Protein AF-A0A9D4NAF1-F1 (afdb_monomer)

Radius of gyration: 13.21 Å; Cα contacts (8 Å, |Δi|>4): 45; chains: 1; bounding box: 26×25×36 Å

Mean predicted aligned error: 5.91 Å

Sequence (59 aa):
MKITKEVVESMQIERVHRSPGHPTPGKTRSIVAKFAFFKDREAVRRQRMELKGTNFNVF

Nearest PDB structures (foldseek):
  3p6y-assembly4_P  TM=5.456E-01  e=8.117E+00  Homo sapiens

Solvent-accessible surface area (backbone atoms only — not comparable to full-atom values): 4007 Å² total; per-residue (Å²): 134,80,86,49,71,67,57,60,74,66,55,52,69,76,44,76,47,66,52,87,78,81,66,54,90,97,47,80,65,53,79,45,75,40,53,70,43,70,68,57,50,50,53,53,61,71,48,46,86,69,56,73,95,52,98,72,86,78,131

Secondary structure (DSSP, 8-state):
-PPPHHHHHH--EEEEEEPSSPPPTT-PPPEEEEESSHHHHHHHHHHGGG-TT--PPP-

Structure (mmCIF, N/CA/C/O backbone):
data_AF-A0A9D4NAF1-F1
#
_entry.id   AF-A0A9D4NAF1-F1
#
loop_
_atom_site.group_PDB
_atom_site.id
_atom_site.type_symbol
_atom_site.label_atom_id
_atom_site.label_alt_id
_atom_site.label_comp_id
_atom_site.label_asym_id
_atom_site.label_entity_id
_atom_site.label_seq_id
_atom_site.pdbx_PDB_ins_code
_atom_site.Cartn_x
_atom_site.Cartn_y
_atom_site.Cartn_z
_atom_site.occupancy
_atom_site.B_iso_or_equiv
_atom_site.auth_seq_id
_atom_site.auth_comp_id
_atom_site.auth_asym_id
_atom_site.auth_atom_id
_atom_site.pdbx_PDB_model_num
ATOM 1 N N . MET A 1 1 ? 1.095 -6.822 18.660 1.00 55.81 1 MET A N 1
ATOM 2 C CA . MET A 1 1 ? -0.364 -6.642 18.487 1.00 55.81 1 MET A CA 1
ATOM 3 C C . MET A 1 1 ? -0.665 -6.923 17.027 1.00 55.81 1 MET A C 1
ATOM 5 O O . MET A 1 1 ? -0.135 -6.209 16.191 1.00 55.81 1 MET A O 1
ATOM 9 N N . LYS A 1 2 ? -1.399 -7.997 16.728 1.00 62.66 2 LYS A N 1
ATOM 10 C CA . LYS A 1 2 ? -1.722 -8.427 15.358 1.00 62.66 2 LYS A CA 1
ATOM 11 C C 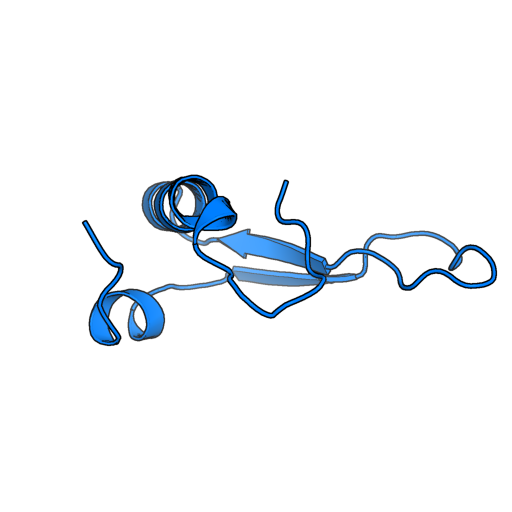. LYS A 1 2 ? -2.825 -7.508 14.810 1.00 62.66 2 LYS A C 1
ATOM 13 O O . LYS A 1 2 ? -3.775 -7.255 15.548 1.00 62.66 2 LYS A O 1
ATOM 18 N N . ILE A 1 3 ? -2.702 -6.958 13.596 1.00 67.62 3 ILE A N 1
ATOM 19 C CA . ILE A 1 3 ? -3.808 -6.198 12.979 1.00 67.62 3 ILE A CA 1
ATOM 20 C C . ILE A 1 3 ? -5.006 -7.152 12.835 1.00 67.62 3 ILE A C 1
ATOM 22 O O . ILE A 1 3 ? -4.867 -8.253 12.298 1.00 67.62 3 ILE A O 1
ATOM 26 N N . THR A 1 4 ? -6.168 -6.761 13.361 1.00 77.75 4 THR A N 1
ATOM 27 C CA . THR A 1 4 ? -7.415 -7.515 13.188 1.00 77.75 4 THR A CA 1
ATOM 28 C C . THR A 1 4 ? -7.997 -7.241 11.803 1.00 77.75 4 THR A C 1
ATOM 30 O O . THR A 1 4 ? -7.708 -6.218 11.181 1.00 77.75 4 THR A O 1
ATOM 33 N N . LYS A 1 5 ? -8.830 -8.157 11.304 1.00 78.81 5 LYS A N 1
ATOM 34 C CA . LYS A 1 5 ? -9.493 -8.010 10.000 1.00 78.81 5 LYS A CA 1
ATOM 35 C C . LYS A 1 5 ? -10.307 -6.710 9.912 1.00 78.81 5 LYS A C 1
ATOM 37 O O . LYS A 1 5 ? -10.216 -6.007 8.916 1.00 78.81 5 LYS A O 1
ATOM 42 N N . GLU A 1 6 ? -10.981 -6.348 11.000 1.00 80.25 6 GLU A N 1
ATOM 43 C CA . GLU A 1 6 ? -11.733 -5.094 11.147 1.00 80.25 6 GLU A CA 1
ATOM 44 C C . GLU A 1 6 ? -10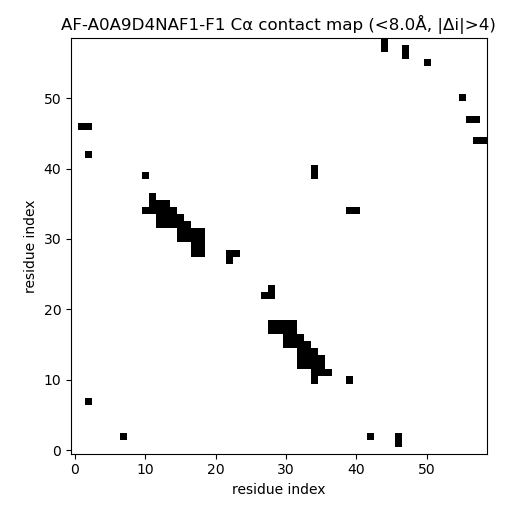.856 -3.853 10.943 1.00 80.25 6 GLU A C 1
ATOM 46 O O . GLU A 1 6 ? -11.254 -2.903 10.274 1.00 80.25 6 GLU A O 1
ATOM 51 N N . VAL A 1 7 ? -9.626 -3.872 11.473 1.00 80.44 7 VAL A N 1
ATOM 52 C CA . VAL A 1 7 ? -8.679 -2.769 11.283 1.00 80.44 7 VAL A CA 1
ATOM 53 C C . VAL A 1 7 ? -8.319 -2.637 9.806 1.00 80.44 7 VAL A C 1
ATOM 55 O O . VAL A 1 7 ? -8.348 -1.522 9.300 1.00 80.44 7 VAL A O 1
ATOM 58 N N . VAL A 1 8 ? -8.055 -3.741 9.096 1.00 80.56 8 VAL A N 1
ATOM 59 C CA . VAL A 1 8 ? -7.772 -3.714 7.645 1.00 80.56 8 VAL A CA 1
ATOM 60 C C . VAL A 1 8 ? -8.960 -3.172 6.855 1.00 80.56 8 VAL A C 1
ATOM 62 O O . VAL A 1 8 ? -8.774 -2.320 5.994 1.00 80.56 8 VAL A O 1
ATOM 65 N N . GLU A 1 9 ? -10.171 -3.639 7.152 1.00 86.25 9 GLU A N 1
ATOM 66 C CA . GLU A 1 9 ? -11.394 -3.215 6.458 1.00 86.25 9 GLU A CA 1
ATOM 67 C C . GLU A 1 9 ? -11.722 -1.736 6.699 1.00 86.25 9 GLU A C 1
ATOM 69 O O . GLU A 1 9 ? -12.304 -1.082 5.837 1.00 86.25 9 GLU A O 1
ATOM 74 N N . SER A 1 10 ? -11.296 -1.187 7.839 1.00 87.94 10 SER A N 1
ATOM 75 C CA . SER A 1 10 ? -11.439 0.237 8.153 1.00 87.94 10 SER A CA 1
ATOM 76 C C . SER A 1 10 ? -10.367 1.139 7.526 1.00 87.94 10 SER A C 1
ATOM 78 O O . SER A 1 10 ? -10.528 2.362 7.533 1.00 87.94 10 SER A O 1
ATOM 80 N N . MET A 1 11 ? -9.273 0.578 6.990 1.00 91.00 11 MET A N 1
ATOM 81 C CA . MET A 1 11 ? -8.193 1.374 6.401 1.00 91.00 11 MET A CA 1
ATOM 82 C C . MET A 1 11 ? -8.651 2.046 5.112 1.00 91.00 11 MET A C 1
ATOM 84 O O . MET A 1 11 ? -9.122 1.404 4.176 1.00 91.00 11 MET A O 1
ATOM 88 N N . GLN A 1 12 ? -8.419 3.353 5.031 1.00 93.12 12 GLN A N 1
ATOM 89 C CA . GLN A 1 12 ? -8.729 4.133 3.840 1.00 93.12 12 GLN A CA 1
ATOM 90 C C . GLN A 1 12 ? -7.457 4.475 3.069 1.00 93.12 12 GLN A C 1
ATOM 92 O O . GLN A 1 12 ? -6.499 5.038 3.607 1.00 93.12 12 GLN A O 1
ATOM 97 N N . ILE A 1 13 ? -7.460 4.144 1.779 1.00 93.75 13 ILE A N 1
ATOM 98 C CA . ILE A 1 13 ? -6.369 4.444 0.855 1.00 93.75 13 ILE A CA 1
ATOM 99 C C . ILE A 1 13 ? -6.866 5.486 -0.142 1.00 93.75 13 ILE A C 1
ATOM 101 O O . ILE A 1 13 ? -7.789 5.230 -0.907 1.00 93.75 13 ILE A O 1
ATOM 105 N N . GLU A 1 14 ? -6.237 6.656 -0.148 1.00 95.12 14 GLU A N 1
ATOM 106 C CA . GLU A 1 14 ? -6.591 7.749 -1.058 1.00 95.12 14 GLU A CA 1
ATOM 107 C C . GLU A 1 14 ? -6.146 7.463 -2.489 1.00 95.12 14 GLU A C 1
ATOM 109 O O . GLU A 1 14 ? -6.804 7.849 -3.453 1.00 95.12 14 GLU A O 1
ATOM 114 N N . ARG A 1 15 ? -4.976 6.834 -2.644 1.00 94.38 15 ARG A N 1
ATOM 115 C CA . ARG A 1 15 ? -4.391 6.583 -3.960 1.00 94.38 15 ARG A CA 1
ATOM 116 C C . ARG A 1 15 ? -3.502 5.354 -3.948 1.00 94.38 15 ARG A C 1
ATOM 118 O O . ARG A 1 15 ? -2.644 5.218 -3.082 1.00 94.38 15 ARG A O 1
ATOM 125 N N . VAL A 1 16 ? -3.637 4.519 -4.974 1.00 94.38 16 VAL A N 1
ATOM 126 C CA . VAL A 1 16 ? -2.714 3.415 -5.258 1.00 94.38 16 VAL A CA 1
ATOM 127 C C . VAL A 1 16 ? -2.278 3.500 -6.707 1.00 94.38 16 VAL A C 1
ATOM 129 O O . VAL A 1 16 ? -3.103 3.644 -7.606 1.00 94.38 16 VAL A O 1
ATOM 132 N N . HIS A 1 17 ? -0.977 3.420 -6.947 1.00 94.06 17 HIS A N 1
ATOM 133 C CA . HIS A 1 17 ? -0.435 3.359 -8.298 1.00 94.06 17 HIS A CA 1
ATOM 134 C C . HIS A 1 17 ? 0.899 2.613 -8.323 1.00 94.06 17 HIS A C 1
ATOM 136 O O . HIS A 1 17 ? 1.512 2.352 -7.290 1.00 94.06 17 HIS A O 1
ATOM 142 N N . ARG A 1 18 ? 1.375 2.264 -9.520 1.00 91.88 18 ARG A N 1
ATOM 143 C CA . ARG A 1 18 ? 2.760 1.809 -9.698 1.00 91.88 18 ARG A CA 1
ATOM 144 C C . ARG A 1 18 ? 3.705 3.005 -9.656 1.00 91.88 18 ARG A C 1
ATOM 146 O O . ARG A 1 18 ? 3.317 4.107 -10.054 1.00 91.88 18 ARG A O 1
ATOM 153 N N . SER A 1 19 ? 4.939 2.795 -9.213 1.00 90.38 19 SER A N 1
ATOM 154 C CA . SER A 1 19 ? 5.968 3.825 -9.310 1.00 90.38 19 SER A CA 1
ATOM 155 C C . SER A 1 19 ? 6.139 4.295 -10.766 1.00 90.38 19 SER A C 1
ATOM 157 O O . SER A 1 19 ? 5.972 3.503 -11.709 1.00 90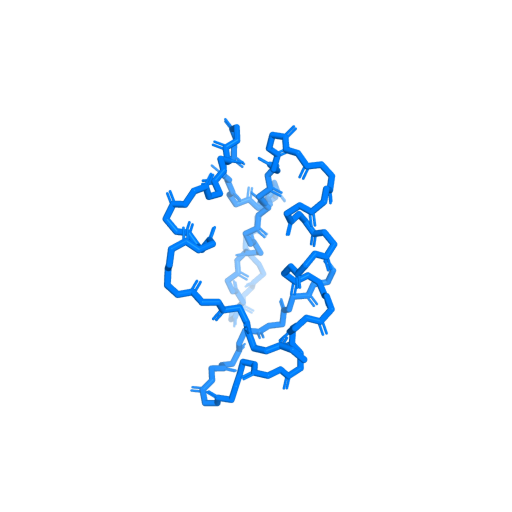.38 19 SER A O 1
ATOM 159 N N . PRO A 1 20 ? 6.394 5.597 -10.977 1.00 86.38 20 PRO A N 1
ATOM 160 C CA . PRO A 1 20 ? 6.674 6.125 -12.306 1.00 86.38 20 PRO A CA 1
ATOM 161 C C . PRO A 1 20 ? 7.991 5.551 -12.854 1.00 86.38 20 PRO A C 1
ATOM 163 O O . PRO A 1 20 ? 8.864 5.143 -12.091 1.00 86.38 20 PRO A O 1
ATOM 166 N N . GLY A 1 21 ? 8.123 5.527 -14.182 1.00 86.19 21 GLY A N 1
ATOM 167 C CA . GLY A 1 21 ? 9.311 5.033 -14.886 1.00 86.19 21 GLY A CA 1
ATOM 168 C C . GLY A 1 21 ? 9.094 3.721 -15.642 1.00 86.19 21 GLY A C 1
ATOM 169 O O . GLY A 1 21 ? 8.064 3.053 -15.500 1.00 86.19 21 GLY A O 1
ATOM 170 N N . HIS A 1 22 ? 10.075 3.366 -16.47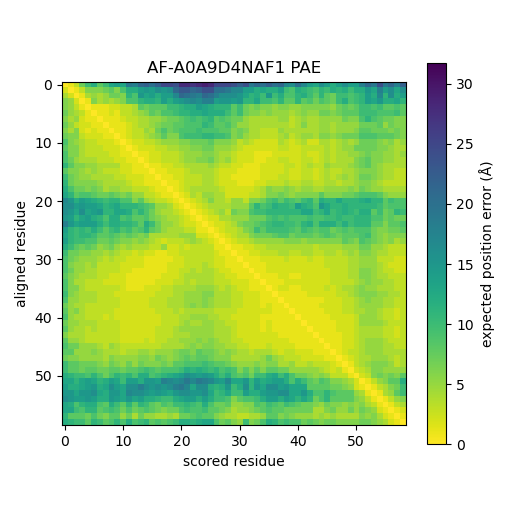3 1.00 84.88 22 HIS A N 1
ATOM 171 C CA . HIS A 1 22 ? 10.066 2.117 -17.228 1.00 84.88 22 HIS A CA 1
ATOM 172 C C . HIS A 1 22 ? 10.420 0.931 -16.319 1.00 84.88 22 HIS A C 1
ATOM 174 O O . HIS A 1 22 ? 11.312 1.049 -15.475 1.00 84.88 22 HIS A O 1
ATOM 180 N N . PRO A 1 23 ? 9.732 -0.216 -16.457 1.00 83.56 23 PRO A N 1
ATOM 181 C CA . PRO A 1 23 ? 10.111 -1.422 -15.736 1.00 83.56 23 PRO A CA 1
ATOM 182 C C . PRO A 1 23 ? 11.538 -1.830 -16.117 1.00 83.56 23 PRO A C 1
ATOM 184 O O . PRO A 1 23 ? 11.884 -1.900 -17.294 1.00 83.56 23 PRO A O 1
ATOM 187 N N . THR A 1 24 ? 12.369 -2.106 -15.115 1.00 84.44 24 THR A N 1
ATOM 188 C CA . THR A 1 24 ? 13.681 -2.721 -15.339 1.00 84.44 24 THR A CA 1
ATOM 189 C C . THR A 1 24 ? 13.475 -4.167 -15.811 1.00 84.44 24 THR A C 1
ATOM 191 O O . THR A 1 24 ? 12.593 -4.839 -15.266 1.00 84.44 24 THR A O 1
ATOM 194 N N . PRO A 1 25 ?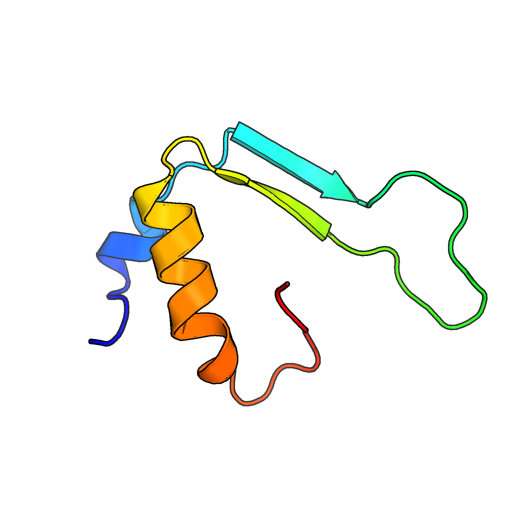 14.262 -4.685 -16.774 1.00 87.56 25 PRO A N 1
ATOM 195 C CA . PRO A 1 25 ? 14.159 -6.079 -17.200 1.00 87.56 25 PRO A CA 1
ATOM 196 C C . PRO A 1 25 ? 14.195 -7.044 -16.007 1.00 87.56 25 PRO A C 1
ATOM 198 O O . PRO A 1 25 ? 15.040 -6.921 -15.120 1.00 87.56 25 PRO A O 1
ATOM 201 N N . GLY A 1 26 ? 13.230 -7.967 -15.952 1.00 85.62 26 GLY A N 1
ATOM 202 C CA . GLY A 1 26 ? 13.096 -8.936 -14.859 1.00 85.62 26 GLY A CA 1
ATOM 203 C C . GLY A 1 26 ? 12.564 -8.377 -13.530 1.00 85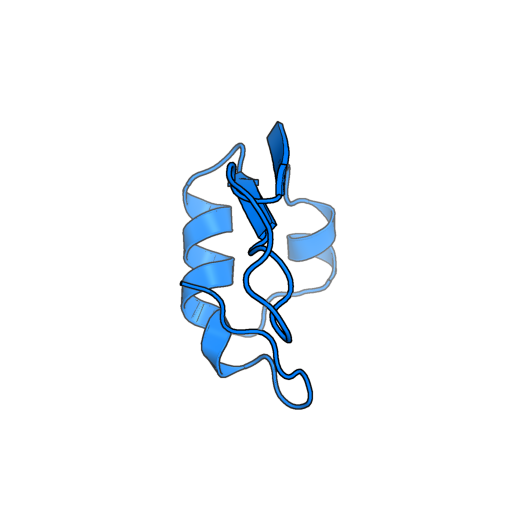.62 26 GLY A C 1
ATOM 204 O O . GLY A 1 26 ? 12.507 -9.119 -12.552 1.00 85.62 26 GLY A O 1
ATOM 205 N N . LYS A 1 27 ? 12.155 -7.101 -13.455 1.00 82.81 27 LYS A N 1
ATOM 206 C CA . LYS A 1 27 ? 11.590 -6.497 -12.236 1.00 82.81 27 LYS A CA 1
ATOM 207 C C . LYS A 1 27 ? 10.221 -5.873 -12.481 1.00 82.81 27 LYS A C 1
ATOM 209 O O . LYS A 1 27 ? 9.995 -5.143 -13.442 1.00 82.81 27 LYS A O 1
ATOM 214 N N . THR A 1 28 ? 9.312 -6.102 -11.538 1.00 86.12 28 THR A N 1
ATOM 215 C CA . THR A 1 28 ? 8.019 -5.409 -11.511 1.00 86.12 28 THR A CA 1
ATOM 216 C C . THR A 1 28 ? 8.170 -4.068 -10.793 1.00 86.12 28 THR A C 1
ATOM 218 O O . THR A 1 28 ? 8.844 -3.985 -9.768 1.00 86.12 28 THR A O 1
ATOM 221 N N . ARG A 1 29 ? 7.519 -3.015 -11.304 1.00 88.81 29 ARG A N 1
ATOM 222 C CA . ARG A 1 29 ? 7.480 -1.698 -10.644 1.00 88.81 29 ARG A CA 1
ATOM 223 C C . ARG A 1 29 ? 6.870 -1.803 -9.247 1.00 88.81 29 ARG A C 1
ATOM 225 O O . ARG A 1 29 ? 5.895 -2.533 -9.057 1.00 88.81 29 ARG A O 1
ATOM 232 N N . SER A 1 30 ? 7.399 -1.051 -8.287 1.00 89.38 30 SER A N 1
ATOM 233 C CA . SER A 1 30 ? 6.840 -1.006 -6.934 1.00 89.38 30 SER A CA 1
ATOM 234 C C . SER A 1 30 ? 5.417 -0.442 -6.940 1.00 89.38 30 SER A C 1
ATOM 236 O O . SER A 1 30 ? 5.015 0.277 -7.859 1.00 89.38 30 SER A O 1
ATOM 238 N N . ILE A 1 31 ? 4.631 -0.812 -5.931 1.00 91.19 31 ILE A N 1
ATOM 239 C CA . ILE A 1 31 ? 3.323 -0.208 -5.665 1.00 91.19 31 ILE A CA 1
ATOM 240 C C . ILE A 1 31 ? 3.541 0.901 -4.643 1.00 91.19 31 ILE A C 1
ATOM 242 O O . ILE A 1 31 ? 4.211 0.696 -3.634 1.00 91.19 31 ILE A O 1
ATOM 246 N N . VAL A 1 32 ? 2.973 2.069 -4.914 1.00 91.69 32 VAL A N 1
ATOM 247 C CA . VAL A 1 32 ? 2.932 3.207 -4.004 1.00 91.69 32 VAL A CA 1
ATOM 248 C C . VAL A 1 32 ? 1.489 3.369 -3.547 1.00 91.69 32 VAL A C 1
ATOM 250 O O . VAL A 1 32 ? 0.588 3.518 -4.376 1.00 91.69 32 VAL A O 1
ATOM 253 N N . ALA A 1 33 ? 1.277 3.320 -2.234 1.00 93.12 33 ALA A N 1
ATOM 254 C CA . ALA A 1 33 ? -0.027 3.500 -1.609 1.00 93.12 33 ALA A CA 1
ATOM 255 C C . ALA A 1 33 ? -0.002 4.729 -0.693 1.00 93.12 33 ALA A C 1
ATOM 257 O O . ALA A 1 33 ? 0.822 4.826 0.218 1.00 93.12 33 ALA A O 1
ATOM 258 N N . LYS A 1 34 ? -0.915 5.670 -0.938 1.00 94.06 34 LYS A N 1
ATOM 259 C CA . LYS A 1 34 ? -1.158 6.839 -0.094 1.00 94.06 34 LYS A CA 1
ATOM 260 C C . LYS A 1 34 ? -2.330 6.537 0.833 1.00 94.06 34 LYS A C 1
ATOM 262 O O . LYS A 1 34 ? -3.467 6.448 0.381 1.00 94.06 34 LYS A O 1
ATOM 267 N N . PHE A 1 35 ? -2.039 6.381 2.117 1.00 93.69 35 PHE A N 1
ATOM 268 C CA . PHE A 1 35 ? -3.051 6.205 3.156 1.00 93.69 35 PHE A CA 1
ATOM 269 C C . PHE A 1 35 ? -3.719 7.543 3.472 1.00 93.69 35 PHE A C 1
ATOM 271 O O . PHE A 1 35 ? -3.033 8.566 3.504 1.00 93.69 35 PHE A O 1
ATOM 278 N N . ALA A 1 36 ? -5.022 7.517 3.748 1.00 94.81 36 ALA A N 1
ATOM 279 C CA . ALA A 1 36 ? -5.756 8.688 4.228 1.00 94.81 36 ALA A CA 1
ATOM 280 C C . ALA A 1 36 ? -5.286 9.106 5.628 1.00 94.81 36 ALA A C 1
ATOM 282 O O . ALA A 1 36 ? -5.169 10.290 5.935 1.00 94.81 36 ALA A O 1
ATOM 283 N N . PHE A 1 37 ? -4.941 8.126 6.472 1.00 93.44 37 PHE A N 1
ATOM 284 C CA . PHE A 1 37 ? -4.499 8.372 7.839 1.00 93.44 37 PHE A CA 1
ATOM 285 C C . PHE A 1 37 ? -3.075 7.873 8.083 1.00 93.44 37 PHE A C 1
ATOM 287 O O . PHE A 1 37 ? -2.707 6.741 7.768 1.00 93.44 37 PHE A O 1
ATOM 294 N N . PHE A 1 38 ? -2.274 8.713 8.741 1.00 90.88 38 PHE A N 1
ATOM 295 C CA . PHE A 1 38 ? -0.896 8.388 9.116 1.00 90.88 38 PHE A CA 1
ATOM 296 C C . PHE A 1 38 ? -0.801 7.146 10.017 1.00 90.88 38 PHE A C 1
ATOM 298 O O . PHE A 1 38 ? 0.105 6.329 9.852 1.00 90.88 38 PHE A O 1
ATOM 305 N N . LYS A 1 39 ? -1.759 6.980 10.942 1.00 90.69 39 LYS A N 1
ATOM 306 C CA . LYS A 1 39 ? -1.807 5.844 11.876 1.00 90.69 39 LYS A CA 1
ATOM 307 C C . LYS A 1 39 ? -1.862 4.496 11.143 1.00 90.69 39 LYS A C 1
ATOM 309 O O . LYS A 1 39 ? -1.182 3.559 11.551 1.00 90.69 39 LYS A O 1
ATOM 314 N N . ASP A 1 40 ? -2.604 4.430 10.038 1.00 90.25 40 ASP A N 1
ATOM 315 C CA . ASP A 1 40 ? -2.807 3.201 9.270 1.00 90.25 40 ASP A CA 1
ATOM 316 C C . ASP A 1 40 ? -1.529 2.840 8.512 1.00 90.25 40 ASP A C 1
ATOM 318 O O . ASP A 1 40 ? -1.070 1.698 8.560 1.00 90.25 40 ASP A O 1
ATOM 322 N N . ARG A 1 41 ? -0.876 3.848 7.915 1.00 90.62 41 ARG A N 1
ATOM 323 C CA . ARG A 1 41 ? 0.439 3.693 7.283 1.00 90.62 41 ARG A CA 1
ATOM 324 C C . ARG A 1 41 ? 1.473 3.145 8.265 1.00 90.62 41 ARG A C 1
ATOM 326 O O . ARG A 1 41 ? 2.201 2.210 7.940 1.00 90.62 41 ARG A O 1
ATOM 333 N N . GLU A 1 42 ? 1.558 3.723 9.461 1.00 90.62 42 GLU A N 1
ATOM 334 C CA . GLU A 1 42 ? 2.511 3.280 10.483 1.00 90.62 42 GLU A CA 1
ATOM 335 C C . GLU A 1 42 ? 2.175 1.887 11.027 1.00 90.62 42 GLU A C 1
ATOM 337 O O . GLU A 1 42 ? 3.087 1.101 11.280 1.00 90.62 42 GLU A O 1
ATOM 342 N N . ALA A 1 43 ? 0.892 1.543 11.161 1.00 88.06 43 ALA A N 1
ATOM 343 C CA . ALA A 1 43 ? 0.469 0.205 11.563 1.00 88.06 43 ALA A CA 1
ATOM 344 C C . ALA A 1 43 ? 0.923 -0.854 10.544 1.00 88.06 43 ALA A C 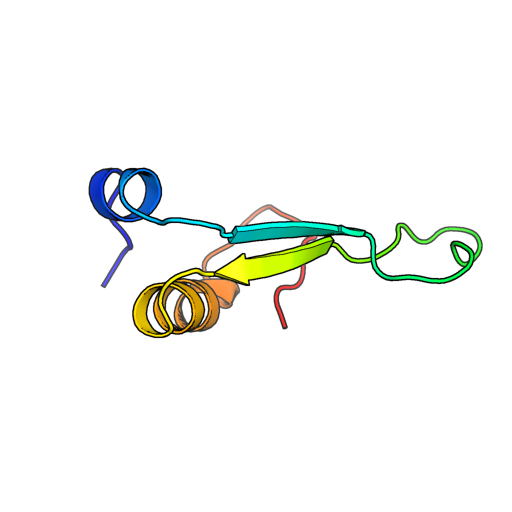1
ATOM 346 O O . ALA A 1 43 ? 1.574 -1.832 10.926 1.00 88.06 43 ALA A O 1
ATOM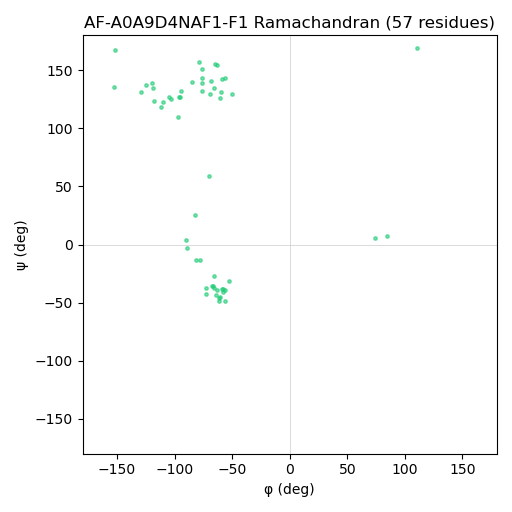 347 N N . VAL A 1 44 ? 0.682 -0.612 9.249 1.00 87.25 44 VAL A N 1
ATOM 348 C CA . VAL A 1 44 ? 1.163 -1.476 8.157 1.00 87.25 44 VAL A CA 1
ATOM 349 C C . VAL A 1 44 ? 2.689 -1.556 8.161 1.00 87.25 44 VAL A C 1
ATOM 351 O O . VAL A 1 44 ? 3.262 -2.645 8.107 1.00 87.25 44 VAL A O 1
ATOM 354 N N . ARG A 1 45 ? 3.377 -0.419 8.306 1.00 86.94 45 ARG A N 1
ATOM 355 C CA . ARG A 1 45 ? 4.842 -0.372 8.330 1.00 86.94 45 ARG A CA 1
ATOM 356 C C . ARG A 1 45 ? 5.430 -1.142 9.508 1.00 86.94 45 ARG A C 1
ATOM 358 O O . ARG A 1 45 ? 6.449 -1.805 9.334 1.00 86.94 45 ARG A O 1
ATOM 365 N N . ARG A 1 46 ? 4.826 -1.092 10.698 1.00 87.25 46 ARG A N 1
ATOM 366 C CA . ARG A 1 46 ? 5.280 -1.858 11.874 1.00 87.25 46 ARG A CA 1
ATOM 367 C C . ARG A 1 46 ? 5.137 -3.362 11.669 1.00 87.25 46 ARG A C 1
ATOM 369 O O . ARG A 1 46 ? 6.024 -4.104 12.073 1.00 87.25 46 ARG A O 1
ATOM 376 N N . GLN A 1 47 ?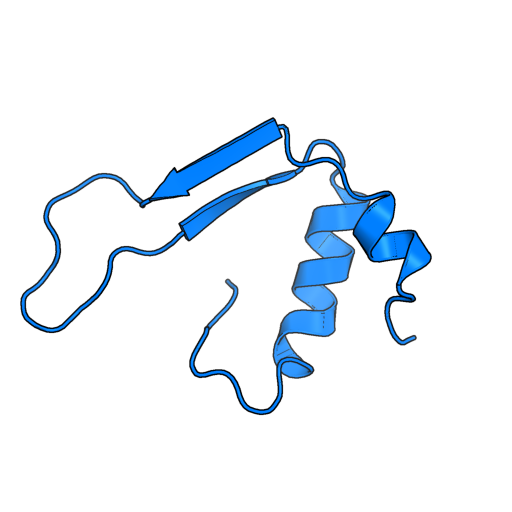 4.073 -3.797 10.997 1.00 84.44 47 GLN A N 1
ATOM 377 C CA . GLN A 1 47 ? 3.793 -5.216 10.754 1.00 84.44 47 GLN A CA 1
ATOM 378 C C . GLN A 1 47 ? 4.392 -5.755 9.454 1.00 84.44 47 GLN A C 1
ATOM 380 O O . GLN A 1 47 ? 4.213 -6.927 9.142 1.00 84.44 47 GLN A O 1
ATOM 385 N N . ARG A 1 48 ? 5.168 -4.954 8.713 1.00 83.31 48 ARG A N 1
ATOM 386 C CA . ARG A 1 48 ? 5.799 -5.377 7.451 1.00 83.31 48 ARG A CA 1
ATOM 387 C C . ARG A 1 48 ? 6.610 -6.673 7.549 1.00 83.31 48 ARG A C 1
ATOM 389 O O . ARG A 1 48 ? 6.671 -7.426 6.588 1.00 83.31 48 ARG A O 1
ATOM 396 N N . MET A 1 49 ? 7.213 -6.938 8.708 1.00 78.50 49 MET A N 1
ATOM 397 C CA . MET A 1 49 ? 8.022 -8.140 8.948 1.00 78.50 49 MET A CA 1
ATOM 398 C C . MET A 1 49 ? 7.160 -9.392 9.193 1.00 78.50 49 MET A C 1
ATOM 400 O O . MET A 1 49 ? 7.671 -10.508 9.171 1.00 78.50 49 MET A O 1
ATOM 404 N N . GLU A 1 50 ? 5.858 -9.218 9.437 1.00 77.94 50 GLU A N 1
ATOM 405 C CA . GLU A 1 50 ? 4.896 -10.299 9.673 1.00 77.94 50 GLU A CA 1
ATOM 406 C C . GLU A 1 50 ? 4.252 -10.820 8.377 1.00 77.94 50 GLU A C 1
ATOM 408 O O . GLU A 1 50 ? 3.515 -11.805 8.426 1.00 77.94 50 GLU A O 1
ATOM 413 N N . LEU A 1 51 ? 4.570 -10.226 7.217 1.00 67.94 51 LEU A N 1
ATOM 414 C CA . LEU A 1 51 ? 4.174 -10.688 5.878 1.00 67.94 51 LEU A CA 1
ATOM 415 C C . LEU A 1 51 ? 4.910 -11.986 5.489 1.00 67.94 51 LEU A C 1
ATOM 417 O O . LEU A 1 51 ? 5.645 -12.058 4.504 1.00 67.94 51 LEU A O 1
ATOM 421 N N . LYS A 1 52 ? 4.743 -13.038 6.291 1.00 57.88 52 LYS A N 1
ATOM 422 C CA . LYS A 1 52 ? 5.328 -14.357 6.045 1.00 57.88 52 LYS A CA 1
ATOM 423 C C . LYS A 1 52 ? 4.712 -14.979 4.791 1.00 57.88 52 LYS A C 1
ATOM 425 O O . LYS A 1 52 ? 3.497 -14.983 4.631 1.00 57.88 52 LYS A O 1
ATOM 430 N N . GLY A 1 53 ? 5.556 -15.542 3.926 1.00 63.03 53 GLY A N 1
ATOM 431 C CA . GLY A 1 53 ? 5.117 -16.285 2.738 1.00 63.03 53 GLY A CA 1
ATOM 432 C C . GLY A 1 53 ? 4.819 -15.432 1.504 1.00 63.03 53 GLY A C 1
ATOM 433 O O . GLY A 1 53 ? 4.354 -15.968 0.503 1.00 63.03 53 GLY A O 1
ATOM 434 N N . THR A 1 54 ? 5.112 -14.128 1.534 1.00 65.56 54 THR A N 1
ATOM 435 C CA . THR A 1 54 ? 5.049 -13.275 0.339 1.00 65.56 54 THR A CA 1
ATOM 436 C C . THR A 1 54 ? 6.419 -12.672 0.037 1.00 65.56 54 THR A C 1
ATOM 438 O O . THR A 1 54 ? 7.112 -12.236 0.947 1.00 65.56 54 THR A O 1
ATOM 441 N N . ASN A 1 55 ? 6.809 -12.613 -1.240 1.00 66.00 55 ASN A N 1
ATOM 442 C CA . ASN A 1 55 ? 8.072 -11.996 -1.683 1.00 66.00 55 ASN A CA 1
ATOM 443 C C . ASN A 1 55 ? 7.964 -10.462 -1.816 1.00 66.00 55 ASN A C 1
ATOM 445 O O . ASN A 1 55 ? 8.659 -9.846 -2.627 1.00 66.00 55 ASN A O 1
ATOM 449 N N . PHE A 1 56 ? 7.045 -9.838 -1.075 1.00 71.81 56 PHE A N 1
ATOM 450 C CA . PHE A 1 56 ? 6.823 -8.399 -1.125 1.00 71.81 56 PHE A CA 1
ATOM 451 C C . PHE A 1 56 ? 7.605 -7.709 -0.013 1.00 71.81 56 PHE A C 1
ATOM 453 O O . PHE A 1 56 ? 7.450 -8.024 1.162 1.00 71.81 56 PHE A O 1
ATOM 460 N N . ASN A 1 57 ? 8.404 -6.715 -0.393 1.00 72.88 57 ASN A N 1
ATOM 461 C CA . ASN A 1 57 ? 9.050 -5.817 0.552 1.00 72.88 57 ASN A CA 1
ATOM 462 C C . ASN A 1 57 ? 8.207 -4.545 0.686 1.00 72.88 57 ASN A C 1
ATOM 464 O O . ASN A 1 57 ? 7.892 -3.902 -0.318 1.00 72.88 57 ASN A O 1
ATOM 468 N N . VAL A 1 58 ? 7.859 -4.181 1.920 1.00 80.00 58 VAL A N 1
ATOM 469 C CA . VAL A 1 58 ? 7.201 -2.909 2.251 1.00 80.00 58 VAL A CA 1
ATOM 470 C C . VAL A 1 58 ? 8.255 -1.983 2.854 1.00 80.00 58 VAL A C 1
ATOM 472 O O . VAL A 1 58 ? 8.925 -2.369 3.812 1.00 80.00 58 VAL A O 1
ATOM 475 N N . PHE A 1 59 ? 8.412 -0.788 2.286 1.00 72.56 59 PHE A N 1
ATOM 476 C CA . PHE A 1 59 ? 9.421 0.201 2.680 1.00 72.56 59 PHE A CA 1
ATOM 477 C C . PHE A 1 59 ? 8.769 1.420 3.342 1.00 72.56 59 PHE A C 1
ATOM 479 O O . PHE A 1 59 ? 7.713 1.856 2.829 1.00 72.56 59 PHE A O 1
#

Organism: Dreissena polymorpha (NCBI:txid45954)

pLDDT: mean 83.7, std 9.99, range [55.81, 95.12]

Foldseek 3Di:
DDQDPVNVVPWAWPDKDFDDDDADVPDDTDIDTHTPDPVSVVVCVVCQVVPPPDPDHDD